Protein AF-A0A9W8LRD0-F1 (afdb_monomer_lite)

Sequence (61 aa):
MTTTTTTTQPQQQQQSSPMGGNYSEETIKAVMDLGVNREQAIHYLNAAGGNPDIAASMIFS

pLDDT: mean 75.65, std 18.36, range [37.66, 93.44]

Secondary structure (DSSP, 8-state):
------------------SSS---HHHHHHHHTTT--HHHHHHHHHHTTT-HHHHHHHH--

Radius of gyration: 16.95 Å; chains: 1; bounding box: 41×49×26 Å

InterPro domains:
  IPR009060 UBA-like superfamily [SSF46934] (4-61)
  IPR015940 Ubiquitin-associated domain [PS50030] (22-61)
  IPR015940 Ubiquitin-associated domain [SM00165] (24-61)

Structure (mmCIF, N/CA/C/O backbone):
data_AF-A0A9W8LRD0-F1
#
_entry.id   AF-A0A9W8LRD0-F1
#
loop_
_atom_site.group_PDB
_atom_site.id
_atom_site.type_symbol
_atom_site.label_atom_id
_atom_site.label_alt_id
_atom_site.label_comp_id
_atom_site.label_asym_id
_atom_site.label_entity_id
_atom_site.label_seq_id
_atom_site.pdbx_PDB_ins_code
_atom_site.Cartn_x
_atom_site.Cartn_y
_atom_site.Cartn_z
_atom_site.occupancy
_atom_site.B_iso_or_equiv
_atom_site.auth_seq_id
_atom_site.auth_comp_id
_atom_site.auth_asym_id
_atom_site.auth_atom_id
_atom_site.pdbx_PDB_model_num
ATOM 1 N N . MET A 1 1 ? -35.284 36.049 -18.883 1.00 59.91 1 MET A N 1
ATOM 2 C CA . MET A 1 1 ? -35.976 34.880 -19.469 1.00 59.91 1 MET A CA 1
ATOM 3 C C . MET A 1 1 ? -34.926 33.933 -20.032 1.00 59.91 1 MET A C 1
ATOM 5 O O . MET A 1 1 ? -33.872 34.433 -20.392 1.00 59.91 1 MET A O 1
ATOM 9 N N . THR A 1 2 ? -35.259 32.635 -20.073 1.00 41.31 2 THR A N 1
ATOM 10 C CA . THR A 1 2 ? -34.519 31.447 -20.575 1.00 41.31 2 THR A CA 1
ATOM 11 C C . THR A 1 2 ? -33.408 30.912 -19.655 1.00 41.31 2 THR A C 1
ATOM 13 O O . THR A 1 2 ? -32.386 31.566 -19.511 1.00 41.31 2 THR A O 1
ATOM 16 N N . THR A 1 3 ? -33.586 29.861 -18.836 1.00 58.78 3 THR A N 1
ATOM 17 C CA . THR A 1 3 ? -33.827 28.415 -19.102 1.00 58.78 3 THR A CA 1
ATOM 18 C C . THR A 1 3 ? -32.730 27.731 -19.919 1.00 58.78 3 THR A C 1
ATOM 20 O O . THR A 1 3 ? -32.767 27.804 -21.143 1.00 58.78 3 THR A O 1
ATOM 23 N N . THR A 1 4 ? -31.857 26.964 -19.258 1.00 57.34 4 THR A N 1
ATOM 24 C CA . THR A 1 4 ? -31.250 25.749 -19.830 1.00 57.34 4 THR A CA 1
ATOM 25 C C . THR A 1 4 ? -31.097 24.666 -18.753 1.00 57.34 4 THR A C 1
ATOM 27 O O . THR A 1 4 ? -30.352 24.778 -17.786 1.00 57.34 4 THR A O 1
ATOM 30 N N . THR A 1 5 ? -31.895 23.621 -18.933 1.00 59.81 5 THR A N 1
ATOM 31 C CA . THR A 1 5 ? -31.890 22.295 -18.307 1.00 59.81 5 THR A CA 1
ATOM 32 C C . THR A 1 5 ? -30.967 21.350 -19.081 1.00 59.81 5 THR A C 1
ATOM 34 O O . THR A 1 5 ? -31.095 21.347 -20.300 1.00 59.81 5 THR A O 1
ATOM 37 N N . T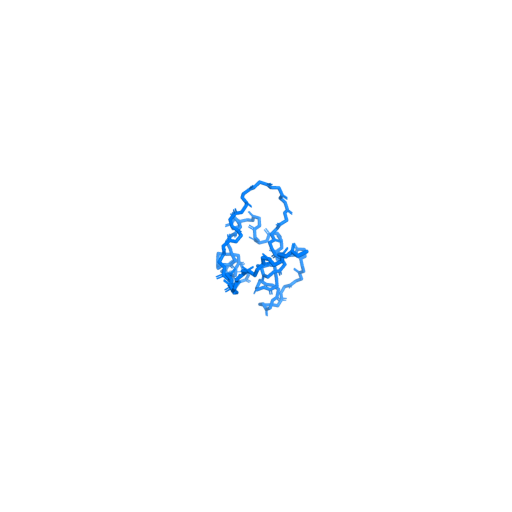HR A 1 6 ? -30.151 20.516 -18.414 1.00 57.16 6 THR A N 1
ATOM 38 C CA . THR A 1 6 ? -29.620 19.199 -18.888 1.00 57.16 6 THR A CA 1
ATOM 39 C C . THR A 1 6 ? -28.541 18.703 -17.907 1.00 57.16 6 THR A C 1
ATOM 41 O O . THR A 1 6 ? -27.780 19.531 -17.431 1.00 57.16 6 THR A O 1
ATOM 44 N N . THR A 1 7 ? -28.286 17.434 -17.581 1.00 48.88 7 THR A N 1
ATOM 45 C CA . THR A 1 7 ? -28.919 16.121 -17.778 1.00 48.88 7 THR A CA 1
ATOM 46 C C . THR A 1 7 ? -28.031 15.107 -17.031 1.00 48.88 7 THR A C 1
ATOM 48 O O . THR A 1 7 ? -26.815 15.254 -16.981 1.00 48.88 7 THR A O 1
ATOM 51 N N . THR A 1 8 ? -28.674 14.100 -16.450 1.00 53.84 8 THR A N 1
ATOM 52 C CA . THR A 1 8 ? -28.210 12.806 -15.925 1.00 53.84 8 THR A CA 1
ATOM 53 C C . THR A 1 8 ? -26.873 12.260 -16.453 1.00 53.84 8 THR A C 1
ATOM 55 O O . THR A 1 8 ? -26.719 12.097 -17.662 1.00 53.84 8 THR A O 1
ATOM 58 N N . GLN A 1 9 ? -25.993 11.825 -15.536 1.00 37.66 9 GLN A N 1
ATOM 59 C CA . GLN A 1 9 ? -25.315 10.514 -15.585 1.00 37.66 9 GLN A CA 1
ATOM 60 C C . GLN A 1 9 ? -24.494 10.256 -14.302 1.00 37.66 9 GLN A C 1
ATOM 62 O O . GLN A 1 9 ? -23.540 10.987 -14.042 1.00 37.66 9 GLN A O 1
ATOM 67 N N . PRO A 1 10 ? -24.776 9.199 -13.513 1.00 50.66 10 PRO A N 1
ATOM 68 C CA . PRO A 1 10 ? -23.755 8.594 -12.672 1.00 50.66 10 PRO A CA 1
ATOM 69 C C . PRO A 1 10 ? -22.843 7.786 -13.598 1.00 50.66 10 PRO A C 1
ATOM 71 O O . PRO A 1 10 ? -22.990 6.575 -13.743 1.00 50.66 10 PRO A O 1
ATOM 74 N N . GLN A 1 11 ? -21.932 8.469 -14.289 1.00 43.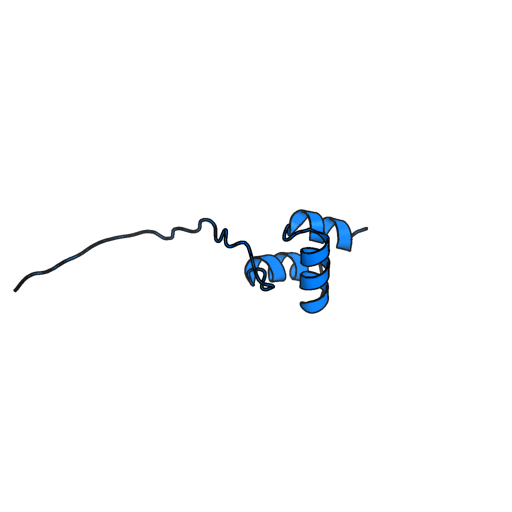16 11 GLN A N 1
ATOM 75 C CA . GLN A 1 11 ? -20.890 7.806 -15.063 1.00 43.16 11 GLN A CA 1
ATOM 76 C C . GLN A 1 11 ? -19.803 7.353 -14.083 1.00 43.16 11 GLN A C 1
ATOM 78 O O . GLN A 1 11 ? -18.745 7.956 -13.931 1.00 43.16 11 GLN A O 1
ATOM 83 N N . GLN A 1 12 ? -20.121 6.276 -13.365 1.00 55.6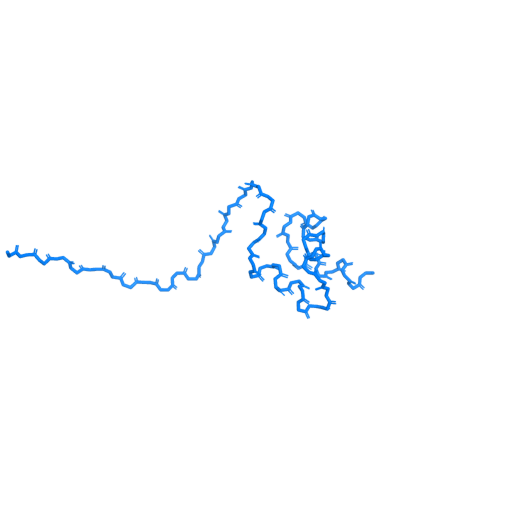9 12 GLN A N 1
ATOM 84 C CA . GLN A 1 12 ? -19.139 5.358 -12.808 1.00 55.69 12 GLN A CA 1
ATOM 85 C C . GLN A 1 12 ? -18.410 4.731 -13.990 1.00 55.69 12 GLN A C 1
ATOM 87 O O . GLN A 1 12 ? -18.803 3.671 -14.467 1.00 55.69 12 GLN A O 1
ATOM 92 N N . GLN A 1 13 ? -17.420 5.421 -14.542 1.00 47.38 13 GLN A N 1
ATOM 93 C CA . GLN A 1 13 ? -16.548 4.834 -15.543 1.00 47.38 13 GLN A CA 1
ATOM 94 C C . GLN A 1 13 ? -15.255 5.633 -15.654 1.00 47.38 13 GLN A C 1
ATOM 96 O O . GLN A 1 13 ? -15.207 6.726 -16.206 1.00 47.38 13 GLN A O 1
ATOM 101 N N . GLN A 1 14 ? -14.205 4.971 -15.165 1.00 52.59 14 GLN A N 1
ATOM 102 C CA . GLN A 1 14 ? -12.875 4.972 -15.763 1.00 52.59 14 GLN A CA 1
ATOM 103 C C . GLN A 1 14 ? -12.078 6.260 -15.567 1.00 52.59 14 GLN A C 1
ATOM 105 O O . GLN A 1 14 ? -11.836 7.021 -16.500 1.00 52.59 14 GLN A O 1
ATOM 110 N N . GLN A 1 15 ? -11.527 6.431 -14.362 1.00 52.12 15 GLN A N 1
ATOM 111 C CA . GLN A 1 15 ? -10.354 7.285 -14.201 1.00 52.12 15 GLN A CA 1
ATOM 112 C C . GLN A 1 15 ? -9.107 6.549 -14.710 1.00 52.12 15 GLN A C 1
ATOM 114 O O . GLN A 1 15 ? -8.259 6.087 -13.952 1.00 52.12 15 GLN A O 1
ATOM 119 N N . SER A 1 16 ? -9.011 6.432 -16.029 1.00 58.56 16 SER A N 1
ATOM 120 C CA . SER A 1 16 ? -7.735 6.277 -16.717 1.00 58.56 16 SER A CA 1
ATOM 121 C C . SER A 1 16 ? -7.049 7.641 -16.743 1.00 58.56 16 SER A C 1
ATOM 123 O O . SER A 1 16 ? -7.299 8.448 -17.633 1.00 58.56 16 SER A O 1
ATOM 125 N N . SER A 1 17 ? -6.173 7.878 -15.767 1.00 48.47 17 SER A N 1
ATOM 126 C CA . SER A 1 17 ? -5.143 8.915 -15.846 1.00 48.47 17 SER A CA 1
ATOM 127 C C . SER A 1 17 ? -3.796 8.270 -15.518 1.00 48.47 17 SER A C 1
ATOM 129 O O . SER A 1 17 ? -3.500 8.036 -14.345 1.00 48.47 17 SER A O 1
ATOM 131 N N . PRO A 1 18 ? -2.986 7.922 -16.532 1.00 57.84 18 PRO A N 1
ATOM 132 C CA . PRO A 1 18 ? -1.601 7.549 -16.313 1.00 57.84 18 PRO A CA 1
ATOM 133 C C . PRO A 1 18 ? -0.812 8.809 -15.932 1.00 57.84 18 PRO A C 1
ATOM 135 O O . PRO A 1 18 ? -1.150 9.902 -16.379 1.00 57.84 18 PRO A O 1
ATOM 138 N N . MET A 1 19 ? 0.281 8.620 -15.184 1.00 44.09 19 MET A N 1
ATOM 139 C CA . MET A 1 19 ? 1.344 9.606 -14.919 1.00 44.09 19 MET A CA 1
ATOM 140 C C . MET A 1 19 ? 1.182 10.423 -13.622 1.00 44.09 19 MET A C 1
ATOM 142 O O . MET A 1 19 ? 0.654 11.527 -13.612 1.00 44.09 19 MET A O 1
ATOM 146 N N . GLY A 1 20 ? 1.731 9.894 -12.517 1.00 44.31 20 GLY A N 1
ATOM 147 C CA . GLY A 1 20 ? 2.101 10.718 -11.356 1.00 44.31 20 GLY A CA 1
ATOM 148 C C . GLY A 1 20 ? 1.581 10.264 -9.991 1.00 44.31 20 GLY A C 1
ATOM 149 O O . GLY A 1 20 ? 0.859 11.000 -9.326 1.00 44.31 20 GLY A O 1
ATOM 150 N N . GLY A 1 21 ? 1.991 9.076 -9.539 1.00 54.06 21 GLY A N 1
ATOM 151 C CA . GLY A 1 21 ? 2.210 8.794 -8.110 1.00 54.06 21 GLY A CA 1
ATOM 152 C C . GLY A 1 21 ? 1.004 8.737 -7.166 1.00 54.06 21 GLY A C 1
ATOM 153 O O . GLY A 1 21 ? 1.214 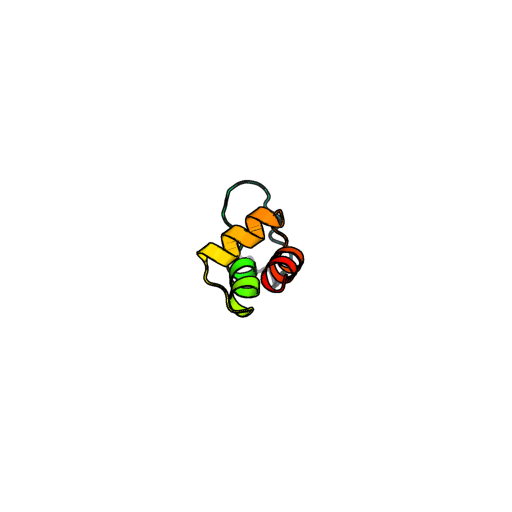8.570 -5.971 1.00 54.06 21 GLY A O 1
ATOM 154 N N . ASN A 1 22 ? -0.233 8.847 -7.652 1.00 62.66 22 ASN A N 1
ATOM 155 C CA . ASN A 1 22 ? -1.423 8.804 -6.804 1.00 62.66 22 ASN A CA 1
ATOM 156 C C . ASN A 1 22 ? -2.448 7.851 -7.413 1.00 62.66 22 ASN A C 1
ATOM 158 O O . ASN A 1 22 ? -3.255 8.237 -8.255 1.00 62.66 22 ASN A O 1
ATOM 162 N N . TYR A 1 23 ? -2.384 6.583 -7.007 1.00 79.25 23 TYR A N 1
ATOM 163 C CA . TYR A 1 23 ? -3.467 5.638 -7.263 1.00 79.25 23 TYR A CA 1
ATOM 164 C C . TYR A 1 23 ? -4.766 6.196 -6.678 1.00 79.25 23 TYR A C 1
ATOM 166 O O . TYR A 1 23 ? -4.744 6.835 -5.622 1.00 79.25 23 TYR A O 1
ATOM 174 N N . SER A 1 24 ? -5.891 5.960 -7.354 1.00 80.88 24 SER A N 1
ATOM 175 C CA . SER A 1 24 ? -7.199 6.358 -6.836 1.00 80.88 24 SER A CA 1
ATOM 176 C C . SER A 1 24 ? -7.388 5.800 -5.427 1.00 80.88 24 SER A C 1
ATOM 178 O O . SER A 1 24 ? -7.016 4.658 -5.148 1.00 80.88 24 SER A O 1
ATOM 180 N N . GLU A 1 25 ? -7.982 6.589 -4.531 1.00 83.69 25 GLU A N 1
ATOM 181 C CA . GLU A 1 25 ? -8.229 6.157 -3.149 1.00 83.69 25 GLU A CA 1
ATOM 182 C C . GLU A 1 25 ? -9.053 4.869 -3.096 1.00 83.69 25 GLU A C 1
ATOM 184 O O . GLU A 1 25 ? -8.841 4.052 -2.209 1.00 83.69 25 GLU A O 1
ATOM 189 N N . GLU A 1 26 ? -9.933 4.657 -4.078 1.00 87.06 26 GLU A N 1
ATOM 190 C CA . GLU A 1 26 ? -10.660 3.404 -4.292 1.00 87.06 26 GLU A CA 1
ATOM 191 C C . GLU A 1 26 ? -9.716 2.216 -4.518 1.00 87.06 26 GLU A C 1
ATOM 193 O O . GLU A 1 26 ? -9.833 1.200 -3.842 1.00 87.06 26 GLU A O 1
ATOM 198 N N . THR A 1 27 ? -8.735 2.354 -5.411 1.00 87.25 27 THR A N 1
ATOM 199 C CA . THR A 1 27 ? -7.742 1.315 -5.714 1.00 87.25 27 THR A CA 1
ATOM 200 C C . THR A 1 27 ? -6.855 1.026 -4.506 1.00 87.25 27 THR A C 1
ATOM 202 O O . THR A 1 27 ? -6.596 -0.131 -4.186 1.00 87.25 27 THR A O 1
ATOM 205 N N . ILE A 1 28 ? -6.418 2.071 -3.800 1.00 90.06 28 ILE A N 1
ATOM 206 C CA . ILE A 1 28 ? -5.625 1.926 -2.576 1.00 90.06 28 ILE A CA 1
ATOM 207 C C . ILE A 1 28 ? -6.458 1.235 -1.495 1.00 90.06 28 ILE A C 1
ATOM 209 O O . ILE A 1 28 ? -5.963 0.314 -0.854 1.00 90.06 28 ILE A O 1
ATOM 213 N N . LYS A 1 29 ? -7.725 1.629 -1.320 1.00 90.25 29 LYS A N 1
ATOM 214 C CA . LYS A 1 29 ? -8.648 0.991 -0.375 1.00 90.25 29 LYS A CA 1
ATOM 215 C C . LYS A 1 29 ? -8.902 -0.470 -0.710 1.00 90.25 29 LYS A C 1
ATOM 217 O O . LYS A 1 29 ? -8.881 -1.272 0.209 1.00 90.25 29 LYS A O 1
ATOM 222 N N . ALA A 1 30 ? -9.093 -0.814 -1.982 1.00 90.19 30 ALA A N 1
ATOM 223 C CA . ALA A 1 30 ? -9.293 -2.197 -2.410 1.00 90.19 30 ALA A CA 1
ATOM 224 C C . ALA A 1 30 ? -8.113 -3.089 -2.002 1.00 90.19 30 ALA A C 1
ATOM 226 O O . ALA A 1 30 ? -8.311 -4.215 -1.566 1.00 90.19 30 ALA A O 1
ATOM 227 N N . VAL A 1 31 ? -6.888 -2.563 -2.086 1.00 91.81 31 VAL A N 1
ATOM 228 C CA . VAL A 1 31 ? -5.687 -3.276 -1.642 1.00 91.81 31 VAL A CA 1
ATOM 229 C C . VAL A 1 31 ? -5.556 -3.255 -0.112 1.00 91.81 31 VAL A C 1
ATOM 231 O O . VAL A 1 31 ? -5.208 -4.269 0.479 1.00 91.81 31 VAL A O 1
ATOM 234 N N . MET A 1 32 ? -5.871 -2.139 0.556 1.00 92.69 32 MET A N 1
ATOM 235 C CA . MET A 1 32 ? -5.847 -2.049 2.025 1.00 92.69 32 MET A CA 1
ATOM 236 C C . MET A 1 32 ? -6.865 -2.972 2.706 1.00 92.69 32 MET A C 1
ATOM 238 O O . MET A 1 32 ? -6.583 -3.489 3.785 1.00 92.69 32 MET A O 1
ATOM 242 N N . ASP A 1 33 ? -8.021 -3.199 2.082 1.00 92.12 33 ASP A N 1
ATOM 243 C CA . ASP A 1 33 ? -9.066 -4.112 2.565 1.00 92.12 33 ASP A CA 1
ATOM 244 C C . ASP A 1 33 ? -8.551 -5.553 2.725 1.00 92.12 33 ASP A C 1
ATOM 246 O O . ASP A 1 33 ? -8.998 -6.290 3.599 1.00 92.12 33 ASP A O 1
ATOM 250 N N . LEU A 1 34 ? -7.506 -5.917 1.974 1.00 91.12 34 LEU A N 1
ATOM 251 C CA . LEU A 1 34 ? -6.817 -7.208 2.070 1.00 91.12 34 LEU A CA 1
ATOM 252 C C . LEU A 1 34 ? -5.972 -7.353 3.348 1.00 91.12 34 LEU A C 1
ATOM 254 O O . LEU A 1 34 ? -5.420 -8.423 3.599 1.00 91.12 34 LEU A O 1
ATOM 258 N N . GLY A 1 35 ? -5.858 -6.294 4.155 1.00 90.81 35 GLY A N 1
ATOM 259 C CA . GLY A 1 35 ? -5.174 -6.300 5.449 1.00 90.81 35 GLY A CA 1
ATOM 2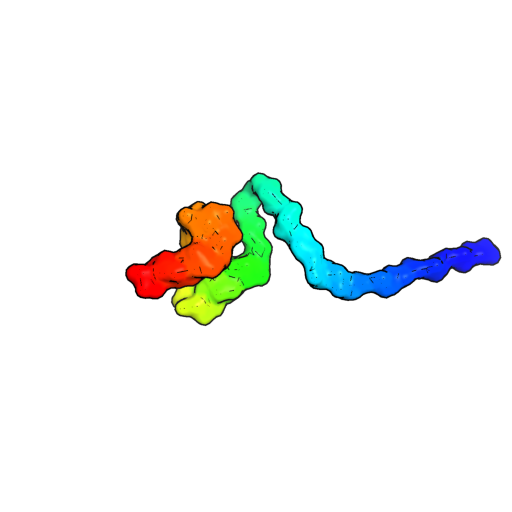60 C C . GLY A 1 35 ? -3.851 -5.533 5.486 1.00 90.81 35 GLY A C 1
ATOM 261 O O . GLY A 1 35 ? -3.120 -5.637 6.471 1.00 90.81 35 GLY A O 1
ATOM 262 N N . VAL A 1 36 ? -3.528 -4.754 4.450 1.00 92.00 36 VAL A N 1
ATOM 263 C CA . VAL A 1 36 ? -2.297 -3.946 4.398 1.00 92.00 36 VAL A CA 1
ATOM 264 C C . VAL A 1 36 ? -2.567 -2.459 4.633 1.00 92.00 36 VAL A C 1
ATOM 266 O O . VAL A 1 36 ? -3.649 -1.940 4.378 1.00 92.00 36 VAL A O 1
ATOM 269 N N . ASN A 1 37 ? -1.559 -1.730 5.109 1.00 93.44 37 ASN A N 1
ATOM 270 C CA . ASN A 1 37 ? -1.667 -0.284 5.308 1.00 93.44 37 ASN A CA 1
ATOM 271 C C . ASN A 1 37 ? -1.511 0.499 3.999 1.00 93.44 37 ASN A C 1
ATOM 273 O O . ASN A 1 37 ? -1.012 -0.018 3.005 1.00 93.44 37 ASN A O 1
ATOM 277 N N . ARG A 1 38 ? -1.881 1.786 4.011 1.00 89.06 38 ARG A N 1
ATOM 278 C CA . ARG A 1 38 ? -1.873 2.658 2.823 1.00 89.06 38 ARG A CA 1
ATOM 279 C C . ARG A 1 38 ? -0.528 2.671 2.103 1.00 89.06 38 ARG A C 1
ATOM 281 O O . ARG A 1 38 ? -0.482 2.575 0.884 1.00 89.06 38 ARG A O 1
ATOM 288 N N . GLU A 1 39 ? 0.558 2.779 2.859 1.00 91.19 39 GLU A N 1
ATOM 289 C CA . GLU A 1 39 ? 1.917 2.806 2.311 1.00 91.19 39 GLU A CA 1
ATOM 290 C C . GLU A 1 39 ? 2.285 1.480 1.640 1.00 91.19 39 GLU A C 1
ATOM 292 O O . GLU A 1 39 ? 2.838 1.475 0.545 1.00 91.19 39 GLU A O 1
ATOM 297 N N . GLN A 1 40 ? 1.904 0.360 2.259 1.00 91.88 40 GLN A N 1
ATOM 298 C CA . GLN A 1 40 ? 2.078 -0.976 1.694 1.00 91.88 40 GLN A CA 1
ATOM 299 C C . GLN A 1 40 ? 1.221 -1.145 0.436 1.00 91.88 40 GLN A C 1
ATOM 301 O O . GLN A 1 40 ? 1.731 -1.556 -0.596 1.00 91.88 40 GLN A O 1
ATOM 306 N N . ALA A 1 41 ? -0.048 -0.736 0.465 1.00 91.38 41 ALA A N 1
ATOM 307 C CA . ALA A 1 41 ? -0.924 -0.765 -0.701 1.00 91.38 41 ALA A CA 1
ATOM 308 C C . ALA A 1 41 ? -0.348 0.035 -1.878 1.00 91.38 41 ALA A C 1
ATOM 310 O O . ALA A 1 41 ? -0.317 -0.465 -2.997 1.00 91.38 41 ALA A O 1
ATOM 311 N N . ILE A 1 42 ? 0.166 1.246 -1.637 1.00 90.12 42 ILE A N 1
ATOM 312 C CA . ILE A 1 42 ? 0.842 2.053 -2.665 1.00 90.12 42 ILE A CA 1
ATOM 313 C C . ILE A 1 42 ? 2.106 1.346 -3.163 1.00 90.12 42 ILE A C 1
ATOM 315 O O . ILE A 1 42 ? 2.365 1.356 -4.364 1.00 90.12 42 ILE A O 1
ATOM 319 N N . HIS A 1 43 ? 2.875 0.718 -2.271 1.00 91.38 43 HIS A N 1
ATOM 320 C CA . HIS A 1 43 ? 4.063 -0.046 -2.638 1.00 91.38 43 HIS A CA 1
ATOM 321 C C . HIS A 1 43 ? 3.724 -1.238 -3.547 1.00 91.38 43 HIS A C 1
ATOM 323 O O . HIS A 1 43 ? 4.320 -1.375 -4.615 1.00 91.38 43 HIS A O 1
ATOM 329 N N . TYR A 1 44 ? 2.717 -2.037 -3.189 1.00 91.81 44 TYR A N 1
ATOM 330 C CA . TYR A 1 44 ? 2.245 -3.152 -4.010 1.00 91.81 44 TYR A CA 1
ATOM 331 C C . TYR A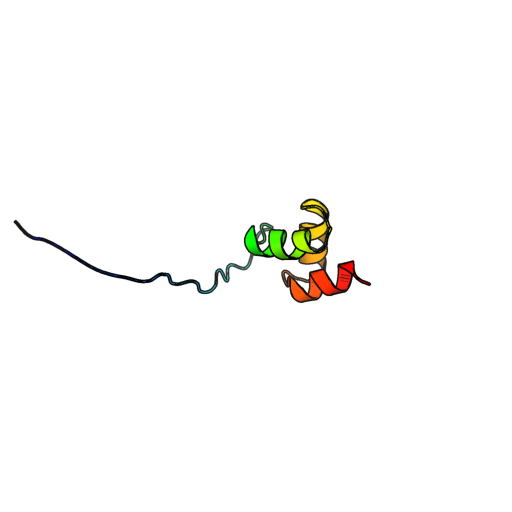 1 44 ? 1.636 -2.674 -5.324 1.00 91.81 44 TYR A C 1
ATOM 333 O O . TYR A 1 44 ? 1.926 -3.245 -6.367 1.00 91.81 44 TYR A O 1
ATOM 341 N N . LEU A 1 45 ? 0.864 -1.585 -5.318 1.00 89.06 45 LEU A N 1
ATOM 342 C CA . LEU A 1 45 ? 0.354 -0.968 -6.543 1.00 89.06 45 LEU A CA 1
ATOM 343 C C . LEU A 1 45 ? 1.489 -0.456 -7.433 1.00 89.06 45 LEU A C 1
ATOM 345 O O . LEU A 1 45 ? 1.391 -0.550 -8.653 1.00 89.06 45 LEU A O 1
ATOM 349 N N . ASN A 1 46 ? 2.583 0.032 -6.854 1.00 88.25 46 ASN A N 1
ATOM 350 C CA . ASN A 1 46 ? 3.772 0.424 -7.602 1.00 88.25 46 ASN A CA 1
ATOM 351 C C . ASN A 1 46 ? 4.471 -0.773 -8.241 1.00 88.25 46 ASN A C 1
ATOM 353 O O . ASN A 1 46 ? 4.711 -0.753 -9.449 1.00 88.25 46 ASN A O 1
ATOM 357 N N . ALA A 1 47 ? 4.691 -1.838 -7.471 1.00 89.12 47 ALA A N 1
ATOM 358 C CA . ALA A 1 47 ? 5.240 -3.094 -7.974 1.00 89.12 47 ALA A CA 1
ATOM 359 C C . ALA A 1 47 ? 4.337 -3.747 -9.041 1.00 89.12 47 ALA A C 1
ATOM 361 O O . ALA A 1 47 ? 4.826 -4.333 -10.003 1.00 89.12 47 ALA A O 1
ATOM 362 N N . ALA A 1 48 ? 3.020 -3.590 -8.911 1.00 89.88 48 ALA A N 1
ATOM 363 C CA . ALA A 1 48 ? 1.997 -4.119 -9.809 1.00 89.88 48 ALA A CA 1
ATOM 364 C C . ALA A 1 48 ? 1.704 -3.238 -11.039 1.00 89.88 48 ALA A C 1
ATOM 366 O O . ALA A 1 48 ? 0.792 -3.539 -11.818 1.00 89.88 48 ALA A O 1
ATOM 367 N N . GLY A 1 49 ? 2.410 -2.114 -11.209 1.00 84.56 49 GLY A N 1
ATOM 368 C CA . GLY A 1 49 ? 2.177 -1.186 -12.321 1.00 84.56 49 GLY A CA 1
ATOM 369 C C . GLY A 1 49 ? 0.810 -0.489 -12.283 1.00 84.56 49 GLY A C 1
ATOM 370 O O . GLY A 1 49 ? 0.301 -0.069 -13.317 1.00 84.56 49 GLY A O 1
ATOM 371 N N . GLY A 1 50 ? 0.207 -0.373 -11.101 1.00 81.12 50 GLY A N 1
ATOM 372 C CA . GLY A 1 50 ? -1.097 0.246 -10.862 1.00 81.12 50 GLY A CA 1
ATOM 373 C C . GLY A 1 50 ? -2.290 -0.693 -10.944 1.00 81.12 50 GLY A C 1
ATOM 374 O O . GLY A 1 50 ? -3.422 -0.220 -10.987 1.00 81.12 50 GLY A O 1
ATOM 375 N N . ASN A 1 51 ? -2.053 -2.005 -10.934 1.00 87.81 51 ASN A N 1
ATOM 376 C CA . ASN A 1 51 ? -3.114 -3.004 -10.965 1.00 87.81 51 ASN A CA 1
ATOM 377 C C . ASN A 1 51 ? -3.423 -3.515 -9.546 1.00 87.81 51 ASN A C 1
ATOM 379 O O . ASN A 1 51 ? -2.562 -4.162 -8.948 1.00 87.81 51 ASN A O 1
ATOM 383 N N . PRO A 1 52 ? -4.633 -3.282 -9.002 1.00 86.69 52 PRO A N 1
ATOM 384 C CA . PRO A 1 52 ? -4.994 -3.740 -7.658 1.00 86.69 52 PRO A CA 1
ATOM 385 C C . PRO A 1 52 ? -5.048 -5.265 -7.544 1.00 86.69 52 PRO A C 1
ATOM 387 O O . PRO A 1 52 ? -4.676 -5.801 -6.513 1.00 86.69 52 PRO A O 1
ATOM 390 N N . ASP A 1 53 ? -5.442 -5.963 -8.607 1.00 89.62 53 ASP A N 1
ATOM 391 C CA . ASP A 1 53 ? -5.549 -7.429 -8.640 1.00 89.62 53 ASP A CA 1
ATOM 392 C C . ASP A 1 53 ? -4.167 -8.112 -8.555 1.00 89.62 53 ASP A C 1
ATOM 394 O O . ASP A 1 53 ? -3.932 -9.065 -7.808 1.00 89.62 53 ASP A O 1
ATOM 398 N N . ILE A 1 54 ? -3.192 -7.539 -9.264 1.00 90.81 54 ILE A N 1
ATOM 399 C CA . ILE A 1 54 ? -1.797 -7.981 -9.219 1.00 90.81 54 ILE A CA 1
ATOM 400 C C . ILE A 1 54 ? -1.166 -7.610 -7.870 1.00 90.81 54 ILE A C 1
ATOM 402 O O . ILE A 1 54 ? -0.483 -8.436 -7.270 1.00 90.81 54 ILE A O 1
ATOM 406 N N . ALA A 1 55 ? -1.438 -6.405 -7.355 1.00 92.56 55 ALA A N 1
ATOM 407 C CA . ALA A 1 55 ? -1.002 -5.987 -6.023 1.00 92.56 55 ALA A CA 1
ATOM 408 C C . ALA A 1 55 ? -1.563 -6.910 -4.927 1.00 92.56 55 ALA A C 1
ATOM 410 O O . ALA A 1 55 ? -0.831 -7.295 -4.021 1.00 92.56 55 ALA A O 1
ATOM 411 N N . ALA A 1 56 ? -2.831 -7.315 -5.042 1.00 90.81 56 ALA A N 1
ATOM 412 C CA . ALA A 1 56 ? -3.468 -8.275 -4.149 1.00 90.81 56 ALA A CA 1
ATOM 413 C C . ALA A 1 56 ? -2.733 -9.613 -4.160 1.00 90.81 56 ALA A C 1
ATOM 415 O O . ALA A 1 56 ? -2.371 -10.131 -3.108 1.00 90.81 56 ALA A O 1
ATOM 416 N N . SER A 1 57 ? -2.432 -10.130 -5.351 1.00 92.44 57 SER A N 1
ATOM 417 C CA . SER A 1 57 ? -1.671 -11.371 -5.503 1.00 92.44 57 SER A CA 1
ATOM 418 C C . SER A 1 57 ? -0.317 -11.297 -4.785 1.00 92.44 57 SER A C 1
ATOM 420 O O . SER A 1 57 ? 0.048 -12.241 -4.091 1.00 92.44 57 SER A O 1
ATOM 422 N N . MET A 1 58 ? 0.386 -10.160 -4.874 1.00 89.75 58 MET A N 1
ATOM 423 C CA . MET A 1 58 ? 1.676 -9.929 -4.200 1.00 89.75 58 MET A CA 1
ATOM 424 C C . MET A 1 58 ? 1.584 -9.889 -2.666 1.00 89.75 58 MET A C 1
ATOM 426 O O . MET A 1 58 ? 2.578 -10.164 -2.004 1.00 89.75 58 MET A O 1
ATOM 430 N N . ILE A 1 59 ? 0.426 -9.547 -2.097 1.00 89.62 59 ILE A N 1
ATOM 431 C CA . ILE A 1 59 ? 0.202 -9.533 -0.639 1.00 89.62 59 ILE A CA 1
ATOM 432 C C . ILE A 1 59 ? 0.063 -10.951 -0.088 1.00 89.62 59 ILE A C 1
ATOM 434 O O . ILE A 1 59 ? 0.533 -11.237 1.010 1.00 89.62 59 ILE A O 1
ATOM 438 N N . PHE A 1 60 ? -0.594 -11.832 -0.842 1.00 85.06 60 PHE A N 1
ATOM 439 C CA . PHE A 1 60 ? -0.801 -13.233 -0.464 1.00 85.06 60 PHE A CA 1
ATOM 440 C C . PHE A 1 60 ? 0.355 -14.157 -0.879 1.00 85.06 60 PHE A C 1
ATOM 442 O O . PHE A 1 60 ? 0.265 -15.365 -0.656 1.00 85.06 60 PHE A O 1
ATOM 449 N N . SER A 1 61 ? 1.391 -13.603 -1.518 1.00 81.56 61 SER A N 1
ATOM 450 C CA . SER A 1 61 ? 2.579 -14.327 -1.987 1.00 81.56 61 SER A CA 1
ATOM 451 C C . SER A 1 61 ? 3.611 -14.536 -0.885 1.00 81.56 61 SER A C 1
ATOM 453 O O . SER A 1 61 ? 3.797 -13.614 -0.061 1.00 81.56 61 SER A O 1
#

Foldseek 3Di:
DDDDDDDDDPPPDDPPDDDDQDQPPVLLVLLVVLPDDSVLSSVLCVVVVNDSVSSNVVVVD

Organism: NCBI:txid2761395